Protein AF-A0A5R9E147-F1 (afdb_monomer_lite)

Foldseek 3Di:
DDDDDDPPPPPVPPDPPPPQDDPDDCPCVSDDVVLVVLLCVQAVVVPFDADPVSHGPPD

Secondary structure (DSSP, 8-state):
---PPPPTTSGGGSS---SSSSSSS-TTTSS-THHHHHHIIIIITTTPPB-TTSSBS--

Organism: NCBI:txid1817406

Structure (mmCIF, N/CA/C/O backbone):
data_AF-A0A5R9E147-F1
#
_entry.id   AF-A0A5R9E147-F1
#
loop_
_atom_site.group_PDB
_atom_site.id
_atom_site.type_symbol
_atom_site.label_atom_id
_atom_site.label_alt_id
_atom_site.label_comp_id
_atom_site.label_asym_id
_atom_site.label_entity_id
_atom_site.label_seq_id
_atom_site.pdbx_PDB_ins_code
_atom_site.Cartn_x
_atom_site.Cartn_y
_atom_site.Cartn_z
_atom_site.occupancy
_atom_site.B_iso_or_equiv
_atom_site.auth_seq_id
_atom_site.auth_comp_id
_atom_site.auth_asym_id
_atom_site.auth_atom_id
_atom_site.pdbx_PDB_model_num
ATOM 1 N N . MET A 1 1 ? 30.609 30.252 14.799 1.00 41.78 1 MET A N 1
ATOM 2 C CA . MET A 1 1 ? 29.511 29.440 14.231 1.00 41.78 1 MET A CA 1
ATOM 3 C C . MET A 1 1 ? 29.442 29.745 12.740 1.00 41.78 1 MET A C 1
ATOM 5 O O . MET A 1 1 ? 29.045 30.842 12.380 1.00 41.78 1 MET A O 1
ATOM 9 N N . LEU A 1 2 ? 29.960 28.855 11.888 1.00 45.19 2 LEU A N 1
ATOM 10 C CA . LEU A 1 2 ? 30.069 29.065 10.439 1.00 45.19 2 LEU A CA 1
ATOM 11 C C . LEU A 1 2 ? 29.134 28.068 9.740 1.00 45.19 2 LEU A C 1
ATOM 13 O O . LEU A 1 2 ? 29.357 26.862 9.817 1.00 45.19 2 LEU A O 1
ATOM 17 N N . ILE A 1 3 ? 28.070 28.558 9.101 1.00 56.12 3 ILE A N 1
ATOM 18 C CA . ILE A 1 3 ? 27.106 27.721 8.375 1.00 56.12 3 ILE A CA 1
ATOM 19 C C . ILE A 1 3 ? 27.701 27.408 6.999 1.00 56.12 3 ILE A C 1
ATOM 21 O O . ILE A 1 3 ? 27.747 28.264 6.116 1.00 56.12 3 ILE A O 1
ATOM 25 N N . ARG A 1 4 ? 28.192 26.182 6.816 1.00 58.16 4 ARG A N 1
ATOM 26 C CA . ARG A 1 4 ? 28.710 25.701 5.530 1.00 58.16 4 ARG A CA 1
ATOM 27 C C . ARG A 1 4 ? 27.522 25.271 4.658 1.00 58.16 4 ARG A C 1
ATOM 29 O O . ARG A 1 4 ? 26.801 24.347 5.022 1.00 58.16 4 ARG A O 1
ATOM 36 N N . ARG A 1 5 ? 27.296 25.940 3.520 1.00 62.78 5 ARG A N 1
ATOM 37 C CA . ARG A 1 5 ? 26.305 25.513 2.514 1.00 62.78 5 ARG A CA 1
ATOM 38 C C . ARG A 1 5 ? 26.785 24.214 1.866 1.00 62.78 5 ARG A C 1
ATOM 40 O O . ARG A 1 5 ? 27.852 24.197 1.259 1.00 62.78 5 ARG A O 1
ATOM 47 N N . VAL A 1 6 ? 26.011 23.141 2.007 1.00 60.31 6 VAL A N 1
ATOM 48 C CA . VAL A 1 6 ? 26.268 21.868 1.322 1.00 60.31 6 VAL A CA 1
ATOM 49 C C . VAL A 1 6 ? 25.693 21.969 -0.098 1.00 60.31 6 VAL A C 1
ATOM 51 O O . VAL A 1 6 ? 24.512 22.294 -0.235 1.00 60.31 6 VAL A O 1
ATOM 54 N N . PRO A 1 7 ? 26.486 21.739 -1.160 1.00 53.97 7 PRO A N 1
ATOM 55 C CA . PRO A 1 7 ? 25.967 21.705 -2.521 1.00 53.97 7 PRO A CA 1
ATOM 56 C C . PRO A 1 7 ? 25.036 20.499 -2.688 1.00 53.97 7 PRO A C 1
ATOM 58 O O . PRO A 1 7 ? 25.359 19.392 -2.258 1.00 53.97 7 PRO A O 1
ATOM 61 N N . ALA A 1 8 ? 23.894 20.709 -3.344 1.00 56.75 8 ALA A N 1
ATOM 62 C CA . ALA A 1 8 ? 22.805 19.740 -3.520 1.00 56.75 8 ALA A CA 1
ATOM 63 C C . ALA A 1 8 ? 23.173 18.444 -4.286 1.00 56.75 8 ALA A C 1
ATOM 65 O O . ALA A 1 8 ? 22.304 17.625 -4.562 1.00 56.75 8 ALA A O 1
ATOM 66 N N . GLY A 1 9 ? 24.445 18.231 -4.633 1.00 55.22 9 GLY A N 1
ATOM 67 C CA . GLY A 1 9 ? 24.896 17.126 -5.481 1.00 55.22 9 GLY A CA 1
ATOM 68 C C . GLY A 1 9 ? 25.238 15.819 -4.760 1.00 55.22 9 GLY A C 1
ATOM 69 O O . GLY A 1 9 ? 25.384 14.804 -5.426 1.00 55.22 9 GLY A O 1
ATOM 70 N N . ALA A 1 10 ? 25.369 15.803 -3.428 1.00 53.91 10 ALA A N 1
ATOM 71 C CA . ALA A 1 10 ? 25.821 14.604 -2.700 1.00 53.91 10 ALA A CA 1
ATOM 72 C C . ALA A 1 10 ? 24.690 13.773 -2.060 1.00 53.91 10 ALA A C 1
ATOM 74 O O . ALA A 1 10 ? 24.923 12.641 -1.646 1.00 53.91 10 ALA A O 1
ATOM 75 N N . ALA A 1 11 ? 23.464 14.302 -1.978 1.00 53.25 11 ALA A N 1
ATOM 76 C CA . ALA A 1 11 ? 22.339 13.614 -1.333 1.00 53.25 11 ALA A CA 1
ATOM 77 C C . ALA A 1 11 ? 21.576 12.651 -2.265 1.00 53.25 11 ALA A C 1
ATOM 79 O O . ALA A 1 11 ? 20.782 11.844 -1.790 1.00 53.25 11 ALA A O 1
ATOM 80 N N . ALA A 1 12 ? 21.834 12.689 -3.576 1.00 52.91 12 ALA A N 1
ATOM 81 C CA . ALA A 1 12 ? 21.154 11.840 -4.558 1.00 52.91 12 ALA A CA 1
ATOM 82 C C . ALA A 1 12 ? 21.615 10.365 -4.547 1.00 52.91 12 ALA A C 1
ATOM 84 O O . ALA A 1 12 ? 21.094 9.561 -5.310 1.00 52.91 12 ALA A O 1
ATOM 85 N N . LEU A 1 13 ? 22.587 10.003 -3.701 1.00 54.16 13 LEU A N 1
ATOM 86 C CA . LEU A 1 13 ? 23.205 8.670 -3.680 1.00 54.16 13 LEU A CA 1
ATOM 87 C C . LEU A 1 13 ? 22.923 7.856 -2.405 1.00 54.16 13 LEU A C 1
ATOM 89 O O . LEU A 1 13 ? 23.481 6.775 -2.252 1.00 54.16 13 LEU A O 1
ATOM 93 N N . LEU A 1 14 ? 22.078 8.343 -1.486 1.00 53.94 14 LEU A N 1
ATOM 94 C CA . LEU A 1 14 ? 21.800 7.648 -0.214 1.00 53.94 14 LEU A CA 1
ATOM 95 C C . LEU A 1 14 ? 20.377 7.111 -0.056 1.00 53.94 14 LEU A C 1
ATOM 97 O O . LEU A 1 14 ? 20.074 6.497 0.964 1.00 53.94 14 LEU A O 1
ATOM 101 N N . PHE A 1 15 ? 19.530 7.256 -1.068 1.00 49.81 15 PHE A N 1
ATOM 102 C CA . PHE A 1 15 ? 18.344 6.421 -1.177 1.00 49.81 15 PHE A CA 1
ATOM 103 C C . PHE A 1 15 ? 18.559 5.502 -2.369 1.00 49.81 15 PHE A C 1
ATOM 105 O O . PHE A 1 15 ? 18.718 6.019 -3.477 1.00 49.81 15 PHE A O 1
ATOM 112 N N . PRO A 1 16 ? 18.596 4.167 -2.193 1.00 48.69 16 PRO A N 1
ATOM 113 C CA . PRO A 1 16 ? 18.357 3.308 -3.333 1.00 48.69 16 PRO A CA 1
ATOM 114 C C . PRO A 1 16 ? 17.008 3.755 -3.888 1.00 48.69 16 PRO A C 1
ATOM 116 O O . PRO A 1 16 ? 15.984 3.647 -3.213 1.00 48.69 16 PRO A O 1
ATOM 119 N N . ALA A 1 17 ? 17.027 4.341 -5.082 1.00 54.34 17 ALA A N 1
ATOM 120 C CA . ALA A 1 17 ? 15.841 4.467 -5.899 1.00 54.34 17 ALA A CA 1
ATOM 121 C C . ALA A 1 17 ? 15.453 3.029 -6.251 1.00 54.34 17 ALA A C 1
ATOM 123 O O . ALA A 1 17 ? 15.830 2.505 -7.298 1.00 54.34 17 ALA A O 1
ATOM 124 N N . THR A 1 18 ? 14.798 2.341 -5.313 1.00 49.44 18 THR A N 1
ATOM 125 C CA . THR A 1 18 ? 14.079 1.121 -5.637 1.00 49.44 18 THR A CA 1
ATOM 126 C C . THR A 1 18 ? 13.103 1.536 -6.724 1.00 49.44 18 THR A C 1
ATOM 128 O O . THR A 1 18 ? 12.472 2.592 -6.640 1.00 49.44 18 THR A O 1
ATOM 131 N N . ALA A 1 19 ? 13.110 0.799 -7.829 1.00 49.44 19 ALA A N 1
ATOM 132 C CA . ALA A 1 19 ? 12.312 1.113 -8.997 1.00 49.44 19 ALA A CA 1
ATOM 133 C C . ALA A 1 19 ? 10.835 1.219 -8.586 1.00 49.44 19 ALA A C 1
ATOM 135 O O . ALA A 1 19 ? 10.177 0.207 -8.411 1.00 49.44 19 ALA A O 1
ATOM 136 N N . GLY A 1 20 ? 10.352 2.443 -8.360 1.00 46.88 20 GLY A N 1
ATOM 137 C CA . GLY A 1 20 ? 8.943 2.829 -8.303 1.00 46.88 20 GLY A CA 1
ATOM 138 C C . GLY A 1 20 ? 7.994 2.054 -7.383 1.00 46.88 20 GLY A C 1
ATOM 139 O O . GLY A 1 20 ? 6.791 2.172 -7.596 1.00 46.88 20 GLY A O 1
ATOM 140 N N . HIS A 1 21 ? 8.450 1.262 -6.408 1.00 49.56 21 HIS A N 1
ATOM 141 C CA 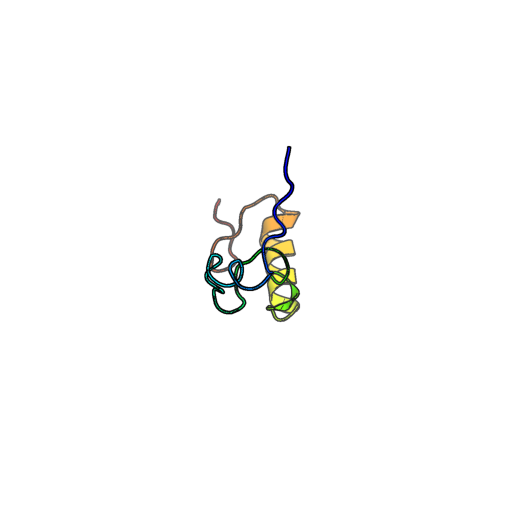. HIS A 1 21 ? 7.544 0.330 -5.719 1.00 49.56 21 HIS A CA 1
ATOM 142 C C . HIS A 1 21 ? 7.348 0.569 -4.218 1.00 49.56 21 HIS A C 1
ATOM 144 O O . HIS A 1 21 ? 6.375 0.059 -3.666 1.00 49.56 21 HIS A O 1
ATOM 150 N N . ASP A 1 22 ? 8.177 1.379 -3.549 1.00 52.62 22 ASP A N 1
ATOM 151 C CA . ASP A 1 22 ? 8.190 1.320 -2.078 1.00 52.62 22 ASP A CA 1
ATOM 152 C C . ASP A 1 22 ? 8.810 2.519 -1.323 1.00 52.62 22 ASP A C 1
ATOM 154 O O . ASP A 1 22 ? 9.000 2.453 -0.108 1.00 52.62 22 ASP A O 1
ATOM 158 N N . ALA A 1 23 ? 9.027 3.678 -1.955 1.00 53.94 23 ALA A N 1
ATOM 159 C CA . ALA A 1 23 ? 9.534 4.863 -1.247 1.00 53.94 23 ALA A CA 1
ATOM 160 C C . ALA A 1 23 ? 8.494 5.996 -1.107 1.00 53.94 23 ALA A C 1
ATOM 162 O O . ALA A 1 23 ? 8.533 7.008 -1.794 1.00 53.94 23 ALA A O 1
ATOM 163 N N . ARG A 1 24 ? 7.586 5.840 -0.132 1.00 60.16 24 ARG A N 1
ATOM 164 C CA . ARG A 1 24 ? 7.028 6.924 0.715 1.00 60.16 24 ARG A CA 1
ATOM 165 C C . ARG A 1 24 ? 6.263 8.106 0.063 1.00 60.16 24 ARG A C 1
ATOM 167 O O . ARG A 1 24 ? 6.050 9.106 0.743 1.00 60.16 24 ARG A O 1
ATOM 174 N N . GLY A 1 25 ? 5.774 7.979 -1.172 1.00 51.44 25 GLY A N 1
ATOM 175 C CA . GLY A 1 25 ? 4.875 8.970 -1.800 1.00 51.44 25 GLY A CA 1
ATOM 176 C C . GLY A 1 25 ? 4.083 8.444 -3.003 1.00 51.44 25 GLY A C 1
ATOM 177 O O . GLY A 1 25 ? 2.909 8.764 -3.151 1.00 51.44 25 GLY A O 1
ATOM 178 N N . ASP A 1 26 ? 4.680 7.548 -3.791 1.00 58.25 26 ASP A N 1
ATOM 179 C CA . ASP A 1 26 ? 4.065 6.989 -5.008 1.00 58.25 26 ASP A CA 1
ATOM 180 C C . ASP A 1 26 ? 3.391 5.627 -4.820 1.00 58.25 26 ASP A C 1
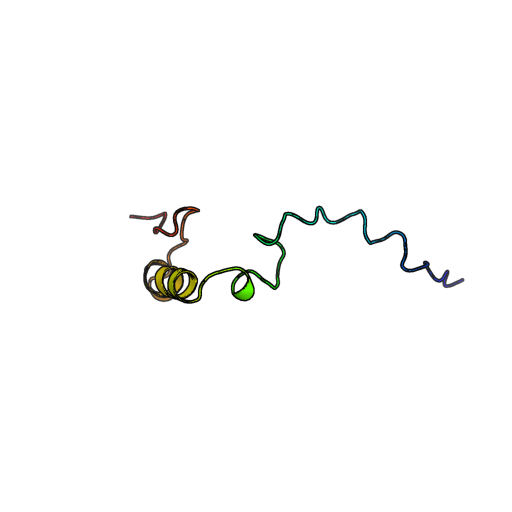ATOM 182 O O . ASP A 1 26 ? 3.018 4.977 -5.793 1.00 58.25 26 ASP A O 1
ATOM 186 N N . PHE A 1 27 ? 3.182 5.189 -3.576 1.00 60.53 27 PHE A N 1
ATOM 187 C CA . PHE A 1 27 ? 2.584 3.880 -3.290 1.00 60.53 27 PHE A CA 1
ATOM 188 C C . PHE A 1 27 ? 1.205 3.702 -3.949 1.00 60.53 27 PHE A C 1
ATOM 190 O O . PHE A 1 27 ? 0.900 2.630 -4.455 1.00 60.53 27 PHE A O 1
ATOM 197 N N . PHE A 1 28 ? 0.397 4.765 -4.014 1.00 62.44 28 PHE A N 1
ATOM 198 C CA . PHE A 1 28 ? -0.888 4.750 -4.723 1.00 62.44 28 PHE A CA 1
ATOM 199 C C . PHE A 1 28 ? -0.770 5.094 -6.215 1.00 62.44 28 PHE A C 1
ATOM 201 O O . PHE A 1 28 ? -1.587 4.639 -7.010 1.00 62.44 28 PHE A O 1
ATOM 208 N N . ASN A 1 29 ? 0.236 5.881 -6.606 1.00 61.34 29 ASN A N 1
ATOM 209 C CA . ASN A 1 29 ? 0.389 6.374 -7.980 1.00 61.34 29 ASN A CA 1
ATOM 210 C C . ASN A 1 29 ? 1.045 5.349 -8.913 1.00 61.34 29 ASN A C 1
ATOM 212 O O . ASN A 1 29 ? 0.802 5.367 -10.115 1.00 61.34 29 ASN A O 1
ATOM 216 N N . ALA A 1 30 ? 1.876 4.455 -8.371 1.00 72.62 30 ALA A N 1
ATOM 217 C CA . ALA A 1 30 ? 2.564 3.416 -9.134 1.00 72.62 30 ALA A CA 1
ATOM 218 C C . ALA A 1 30 ? 1.664 2.213 -9.469 1.00 72.62 30 ALA A C 1
ATOM 220 O O . ALA A 1 30 ? 2.074 1.311 -10.199 1.00 72.62 30 ALA A O 1
ATOM 221 N N . TRP A 1 31 ? 0.448 2.181 -8.923 1.00 72.56 31 TRP A N 1
ATOM 222 C CA . TRP A 1 31 ? -0.469 1.057 -9.031 1.00 72.56 31 TRP A CA 1
ATOM 223 C C . TRP A 1 31 ? -1.666 1.426 -9.908 1.00 72.56 31 TRP A C 1
ATOM 225 O O . TRP A 1 31 ? -2.174 2.547 -9.869 1.00 72.56 31 TRP A O 1
ATOM 235 N N . ASN A 1 32 ? -2.166 0.454 -10.678 1.00 83.06 32 ASN A N 1
ATOM 236 C CA . ASN A 1 32 ? 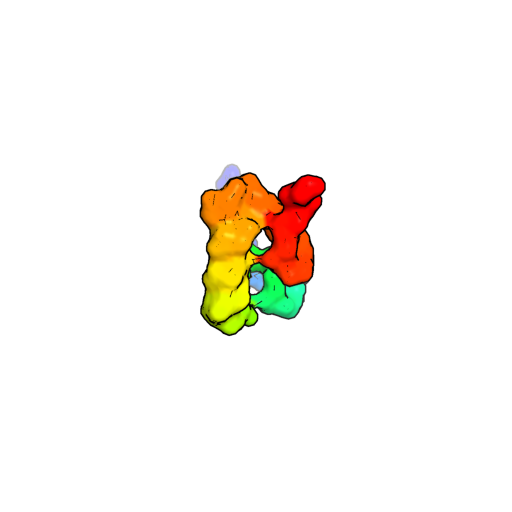-3.494 0.577 -11.274 1.00 83.06 32 ASN A CA 1
ATOM 237 C C . ASN A 1 32 ? -4.510 0.722 -10.135 1.00 83.06 32 ASN A C 1
ATOM 239 O O . ASN A 1 32 ? -4.531 -0.137 -9.259 1.00 83.06 32 ASN A O 1
ATOM 243 N N . GLN A 1 33 ? -5.347 1.761 -10.170 1.00 83.94 33 GLN A N 1
ATOM 244 C CA . GLN A 1 33 ? -6.278 2.134 -9.095 1.00 83.94 33 GLN A CA 1
ATOM 245 C C . GLN A 1 33 ? -7.127 0.966 -8.566 1.00 83.94 33 GLN A C 1
ATOM 247 O O . GLN A 1 33 ? -7.403 0.899 -7.370 1.00 83.94 33 GLN A O 1
ATOM 252 N N . ALA A 1 34 ? -7.454 -0.009 -9.416 1.00 88.25 34 ALA A N 1
ATOM 253 C CA . ALA A 1 34 ? -8.204 -1.199 -9.017 1.00 88.25 34 ALA A CA 1
ATOM 254 C C . ALA A 1 34 ? -7.528 -2.032 -7.905 1.00 88.25 34 ALA A C 1
ATOM 256 O O . ALA A 1 34 ? -8.211 -2.633 -7.076 1.00 88.25 34 ALA A O 1
ATOM 257 N N . GLU A 1 35 ? -6.196 -2.090 -7.868 1.00 87.56 35 GLU A N 1
ATOM 258 C CA . GLU A 1 35 ? -5.465 -2.943 -6.928 1.00 87.56 35 GLU A CA 1
ATOM 259 C C . GLU A 1 35 ? -5.315 -2.306 -5.526 1.00 87.56 35 GLU A C 1
ATOM 261 O O . GLU A 1 35 ? -5.597 -2.996 -4.540 1.00 87.56 35 GLU A O 1
ATOM 266 N N . PRO A 1 36 ? -4.974 -1.010 -5.372 1.00 86.06 36 PRO A N 1
ATOM 267 C CA . PRO A 1 36 ? -5.093 -0.314 -4.096 1.00 86.06 36 PRO A CA 1
ATOM 268 C C . PRO A 1 36 ? -6.518 -0.356 -3.547 1.00 86.06 36 PRO A C 1
ATOM 270 O O . PRO A 1 36 ? -6.704 -0.653 -2.369 1.00 86.06 36 PRO A O 1
ATOM 273 N N . GLU A 1 37 ? -7.532 -0.138 -4.390 1.00 90.00 37 GLU A N 1
ATOM 274 C CA . GLU A 1 37 ? -8.933 -0.242 -3.980 1.00 90.00 37 GLU A CA 1
ATOM 275 C C . GLU A 1 37 ? -9.281 -1.629 -3.426 1.00 90.00 37 GLU A C 1
ATOM 277 O O . GLU A 1 37 ? -9.945 -1.735 -2.394 1.00 90.00 37 GLU A O 1
ATOM 282 N N . ARG A 1 38 ? -8.817 -2.700 -4.085 1.00 90.31 38 ARG A N 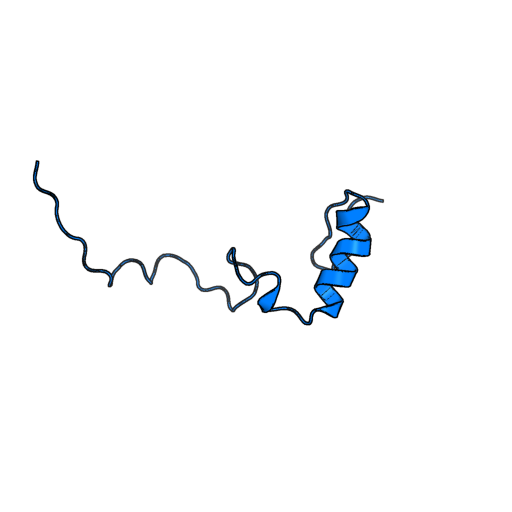1
ATOM 283 C CA . ARG A 1 38 ? -9.010 -4.077 -3.612 1.00 90.31 38 ARG A CA 1
ATOM 284 C C . ARG A 1 38 ? -8.375 -4.284 -2.242 1.00 90.31 38 ARG A C 1
ATOM 286 O O . ARG A 1 38 ? -9.032 -4.780 -1.337 1.00 90.31 38 ARG A O 1
ATOM 293 N N . ARG A 1 39 ? -7.130 -3.845 -2.055 1.00 91.31 39 ARG A N 1
ATOM 294 C CA . ARG A 1 39 ? -6.404 -4.001 -0.781 1.00 91.31 39 ARG A CA 1
ATOM 295 C C . ARG A 1 39 ? -7.018 -3.182 0.354 1.00 91.31 39 ARG A C 1
ATOM 297 O O . ARG A 1 39 ? -7.068 -3.647 1.492 1.00 91.31 39 ARG A O 1
ATOM 304 N N . VAL A 1 40 ? -7.515 -1.980 0.054 1.00 89.69 40 VAL A N 1
ATOM 305 C CA . VAL A 1 40 ? -8.238 -1.155 1.031 1.00 89.69 40 VAL A CA 1
ATOM 306 C C . VAL A 1 40 ? -9.503 -1.869 1.495 1.00 89.69 40 VAL A C 1
ATOM 308 O O . VAL A 1 40 ? -9.724 -1.969 2.700 1.00 89.69 40 VAL A O 1
ATOM 311 N N . ARG A 1 41 ? -10.307 -2.393 0.561 1.00 92.12 41 ARG A N 1
ATOM 312 C CA . ARG A 1 41 ? -11.535 -3.124 0.897 1.00 92.12 41 ARG A CA 1
ATOM 313 C C . ARG A 1 41 ? -11.253 -4.398 1.690 1.00 92.12 41 ARG A C 1
ATOM 315 O O . ARG A 1 41 ? -11.903 -4.618 2.706 1.00 92.12 41 ARG A O 1
ATOM 322 N N . ASP A 1 42 ? -10.283 -5.193 1.251 1.00 89.94 42 ASP A N 1
ATOM 323 C CA . ASP A 1 42 ? -10.076 -6.542 1.783 1.00 89.94 42 ASP A CA 1
ATOM 324 C C . ASP A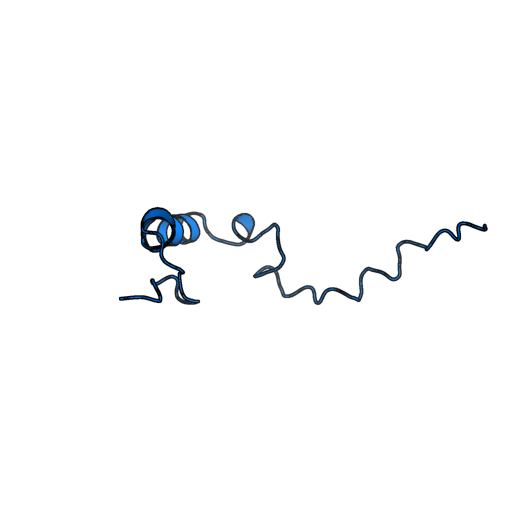 1 42 ? -9.289 -6.557 3.105 1.00 89.94 42 ASP A C 1
ATOM 326 O O . ASP A 1 42 ? -9.490 -7.456 3.918 1.00 89.94 42 ASP A O 1
ATOM 330 N N . CYS A 1 43 ? -8.410 -5.574 3.346 1.00 92.19 43 CYS A N 1
ATOM 331 C CA . CYS A 1 43 ? -7.598 -5.518 4.567 1.00 92.19 43 CYS A CA 1
ATOM 332 C C . CYS A 1 43 ? -7.832 -4.246 5.385 1.00 92.19 43 CYS A C 1
ATOM 334 O O . CYS A 1 43 ? -8.152 -4.337 6.566 1.00 92.19 43 CYS A O 1
ATOM 336 N N . ALA A 1 44 ? -7.676 -3.055 4.789 1.00 87.44 44 ALA A N 1
ATOM 337 C CA . ALA A 1 44 ? -7.596 -1.811 5.564 1.00 87.44 44 ALA A CA 1
ATOM 338 C C . ALA A 1 44 ? -8.918 -1.459 6.262 1.00 87.44 44 ALA A C 1
ATOM 340 O O . ALA A 1 44 ? -8.917 -1.108 7.439 1.00 87.44 44 ALA A O 1
ATOM 341 N N . VAL A 1 45 ? -10.046 -1.598 5.558 1.00 91.00 45 VAL A N 1
ATOM 342 C CA . VAL A 1 45 ? -11.388 -1.401 6.134 1.00 91.00 45 VAL A CA 1
ATOM 343 C C . VAL A 1 45 ? -11.679 -2.434 7.225 1.00 91.00 45 VAL A C 1
ATOM 345 O O . VAL A 1 45 ? -12.342 -2.116 8.208 1.00 91.00 45 VAL A O 1
ATOM 348 N N . ALA A 1 46 ? -11.153 -3.650 7.076 1.00 88.81 46 ALA A N 1
ATOM 349 C CA . ALA A 1 46 ? -11.312 -4.735 8.037 1.00 88.81 46 ALA A CA 1
ATOM 350 C C . ALA A 1 46 ? -10.294 -4.691 9.198 1.00 88.81 46 ALA A C 1
ATOM 352 O O . ALA A 1 46 ? -10.402 -5.480 10.132 1.00 88.81 46 ALA A O 1
ATOM 353 N N . GLY A 1 47 ? -9.332 -3.761 9.171 1.00 89.75 47 GLY A N 1
ATOM 354 C CA . GLY A 1 47 ? -8.316 -3.600 10.214 1.00 89.75 47 GLY A CA 1
ATOM 355 C C . GLY A 1 47 ? -7.153 -4.597 10.150 1.00 89.75 47 GLY A C 1
ATOM 356 O O . GLY A 1 47 ? -6.407 -4.703 11.119 1.00 89.75 47 GLY A O 1
ATOM 357 N N . TYR A 1 48 ? -6.969 -5.302 9.031 1.00 88.81 48 TYR A N 1
ATOM 358 C CA . TYR A 1 48 ? -5.884 -6.268 8.838 1.00 88.81 48 TYR A CA 1
ATOM 359 C C . TYR A 1 48 ? -4.700 -5.672 8.076 1.00 88.81 48 TYR A C 1
ATOM 361 O O . TYR A 1 48 ? -4.841 -4.763 7.253 1.00 88.81 48 TYR A O 1
ATOM 369 N N . ILE A 1 49 ? -3.518 -6.253 8.286 1.00 85.31 49 ILE A N 1
ATOM 370 C CA . ILE A 1 49 ? -2.351 -6.002 7.437 1.00 85.31 49 ILE A CA 1
ATOM 371 C C . ILE A 1 49 ? -2.438 -6.917 6.209 1.00 85.31 49 ILE A C 1
ATOM 373 O O . ILE A 1 49 ? -2.526 -8.139 6.339 1.00 85.31 49 ILE A O 1
ATOM 377 N N . CYS A 1 50 ? -2.394 -6.328 5.011 1.00 88.00 50 CYS A N 1
ATOM 378 C CA . CYS A 1 50 ? -2.236 -7.093 3.775 1.00 88.00 50 C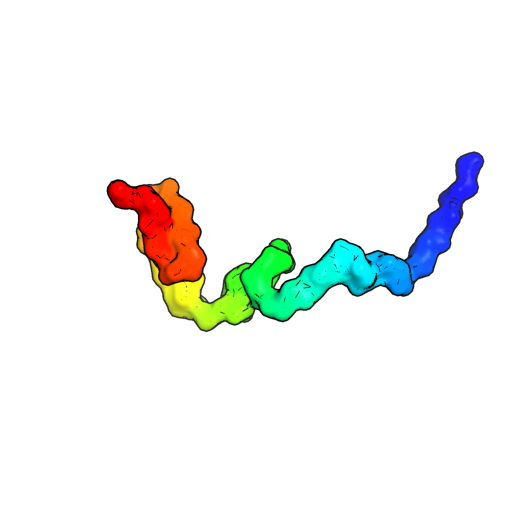YS A CA 1
ATOM 379 C C . CYS A 1 50 ? -0.788 -7.587 3.619 1.00 88.00 50 CYS A C 1
ATOM 381 O O . CYS A 1 50 ? 0.163 -6.826 3.804 1.00 88.00 50 CYS A O 1
ATOM 383 N N . GLY A 1 51 ? -0.633 -8.827 3.162 1.00 85.69 51 GLY A N 1
ATOM 384 C CA . GLY A 1 51 ? 0.613 -9.397 2.676 1.00 85.69 51 GLY A CA 1
ATOM 385 C C . GLY A 1 51 ? 1.046 -8.803 1.339 1.00 85.69 51 GLY A C 1
ATOM 386 O O . GLY A 1 51 ? 0.373 -7.962 0.731 1.00 85.69 51 GLY A O 1
ATOM 387 N N . THR A 1 52 ? 2.193 -9.260 0.847 1.00 85.81 52 THR A N 1
ATOM 388 C CA . THR A 1 52 ? 2.748 -8.813 -0.441 1.00 85.81 52 THR A CA 1
ATOM 389 C C . THR A 1 52 ? 1.818 -9.146 -1.614 1.00 85.81 52 THR A C 1
ATOM 391 O O . THR A 1 52 ? 1.663 -8.347 -2.540 1.00 85.81 52 THR A O 1
ATOM 394 N N . ASP A 1 53 ? 1.090 -10.254 -1.518 1.00 85.31 53 ASP A N 1
ATOM 395 C CA . ASP A 1 53 ? 0.042 -10.705 -2.440 1.00 85.31 53 ASP A CA 1
ATOM 396 C C . ASP A 1 53 ? -1.283 -9.913 -2.341 1.00 85.31 53 ASP A C 1
ATOM 398 O O . ASP A 1 53 ? -2.200 -10.092 -3.151 1.00 85.31 53 ASP A O 1
ATOM 402 N N . GLY A 1 54 ? -1.390 -9.008 -1.366 1.00 85.06 54 GLY A N 1
ATOM 403 C CA . GLY A 1 54 ? -2.580 -8.193 -1.139 1.00 85.06 54 GLY A CA 1
ATOM 404 C C . GLY A 1 54 ? -3.705 -8.934 -0.438 1.00 85.06 54 GLY A C 1
ATOM 405 O O . GLY A 1 54 ? -4.854 -8.514 -0.559 1.00 85.06 54 GLY A O 1
ATOM 406 N N . ARG A 1 55 ? -3.397 -10.040 0.245 1.00 90.50 55 ARG A N 1
ATOM 407 C CA . ARG A 1 55 ? -4.352 -10.795 1.061 1.00 90.50 55 ARG A CA 1
ATOM 408 C C . ARG A 1 55 ? -4.093 -10.542 2.547 1.00 90.50 55 ARG A C 1
ATOM 410 O O . ARG A 1 55 ? -2.950 -10.276 2.908 1.00 90.50 55 ARG A O 1
ATOM 417 N N . PRO A 1 56 ? -5.112 -10.600 3.415 1.00 90.94 56 PRO A N 1
ATOM 418 C CA . PRO A 1 56 ? -4.914 -10.415 4.850 1.00 90.94 56 PRO A CA 1
ATOM 419 C C . PRO A 1 56 ? -3.972 -11.488 5.416 1.00 90.94 56 PRO A C 1
ATOM 421 O O . PRO A 1 56 ? -4.112 -12.668 5.097 1.00 90.94 56 PRO A O 1
ATOM 424 N N . LEU A 1 57 ? -3.003 -11.066 6.236 1.00 84.50 57 LEU A N 1
ATOM 425 C CA . LEU A 1 57 ? -2.022 -11.954 6.879 1.00 84.50 57 LEU A CA 1
ATOM 426 C C . LEU A 1 57 ? -2.560 -12.660 8.129 1.00 84.50 57 LEU A C 1
ATOM 428 O O . LEU A 1 57 ? -1.918 -13.581 8.626 1.00 84.50 57 LEU A O 1
ATOM 432 N N . GLU A 1 58 ? -3.723 -12.248 8.624 1.00 71.62 58 GLU A N 1
ATOM 433 C CA . GLU A 1 58 ? -4.351 -12.814 9.813 1.00 71.62 58 GLU A CA 1
ATOM 434 C C . GLU A 1 58 ? -5.739 -13.338 9.437 1.00 71.62 58 GLU A C 1
ATOM 436 O O . GLU A 1 58 ? -6.676 -12.564 9.234 1.00 71.62 58 GLU A O 1
ATOM 441 N N . HIS A 1 59 ? -5.840 -14.663 9.314 1.00 55.41 59 HIS A N 1
ATOM 442 C CA . HIS A 1 59 ? -7.086 -15.400 9.487 1.00 55.41 59 HIS A CA 1
ATOM 443 C C . HIS A 1 59 ? -6.910 -16.384 10.644 1.00 55.41 59 HIS A C 1
ATOM 445 O O . HIS A 1 59 ? -5.840 -17.033 10.697 1.00 55.41 59 HIS A O 1
#

Radius of gyration: 18.29 Å; chains: 1; bounding box: 42×45×26 Å

pLDDT: mean 70.02, std 17.03, range [41.78, 92.19]

Sequence (59 aa):
MLIRRVPAGAAALLFPATAGHDARGDFFNAWNQAEPERRVRDCAVAGYICGTDGRPLEH